Protein AF-A0A284QXI8-F1 (afdb_monomer)

Structure (mmCIF, N/CA/C/O backbone):
data_AF-A0A284QXI8-F1
#
_entry.id   AF-A0A284QXI8-F1
#
loop_
_atom_site.group_PDB
_atom_site.id
_atom_site.type_symbol
_atom_site.label_atom_id
_atom_site.label_alt_id
_atom_site.label_comp_id
_atom_site.label_asym_id
_atom_site.label_entity_id
_atom_site.label_seq_id
_atom_site.pdbx_PDB_ins_code
_atom_site.Cartn_x
_atom_site.Cartn_y
_atom_site.Cartn_z
_atom_site.occupancy
_atom_site.B_iso_or_equiv
_atom_site.auth_seq_id
_atom_site.auth_comp_id
_atom_site.auth_asym_id
_atom_site.auth_atom_id
_atom_site.pdbx_PDB_model_num
ATOM 1 N N . MET A 1 1 ? 24.553 -7.020 19.419 1.00 58.62 1 MET A N 1
ATOM 2 C CA . MET A 1 1 ? 23.946 -6.859 18.078 1.00 58.62 1 MET A CA 1
ATOM 3 C C . MET A 1 1 ? 22.760 -5.910 18.165 1.00 58.62 1 MET A C 1
ATOM 5 O O . MET A 1 1 ? 21.900 -6.117 19.014 1.00 58.62 1 MET A O 1
ATOM 9 N N . ASN A 1 2 ? 22.716 -4.858 17.342 1.00 70.25 2 ASN A N 1
ATOM 10 C CA . ASN A 1 2 ? 21.602 -3.908 17.341 1.00 70.25 2 ASN A CA 1
ATOM 11 C C . ASN A 1 2 ? 20.421 -4.473 16.530 1.00 70.25 2 ASN A C 1
ATOM 13 O O . ASN A 1 2 ? 20.428 -4.410 15.302 1.00 70.25 2 ASN A O 1
ATOM 17 N N . ARG A 1 3 ? 19.426 -5.030 17.232 1.00 69.50 3 ARG A N 1
ATOM 18 C CA . ARG A 1 3 ? 18.218 -5.683 16.684 1.00 69.50 3 ARG A CA 1
ATOM 19 C C . ARG A 1 3 ? 17.424 -4.845 15.670 1.00 69.50 3 ARG A C 1
ATOM 21 O O . ARG A 1 3 ? 16.735 -5.399 14.830 1.00 69.50 3 ARG A O 1
ATOM 28 N N . PHE A 1 4 ? 17.567 -3.523 15.707 1.00 69.88 4 PHE A N 1
ATOM 29 C CA . PHE A 1 4 ? 16.819 -2.593 14.855 1.00 69.88 4 PHE A CA 1
ATOM 30 C C . PHE A 1 4 ? 17.410 -2.398 13.452 1.00 69.88 4 PHE A C 1
ATOM 32 O O . PHE A 1 4 ? 16.798 -1.737 12.621 1.00 69.88 4 PHE A O 1
ATOM 39 N N . LYS A 1 5 ? 18.611 -2.925 13.174 1.00 78.38 5 LYS A N 1
ATOM 40 C CA . LYS A 1 5 ? 19.277 -2.719 11.875 1.00 78.38 5 LYS A CA 1
ATOM 41 C C . LYS A 1 5 ? 18.911 -3.781 10.829 1.00 78.38 5 LYS A C 1
ATOM 43 O O . LYS A 1 5 ? 19.251 -3.614 9.665 1.00 78.38 5 LYS A O 1
ATOM 48 N N . THR A 1 6 ? 18.260 -4.868 11.240 1.00 84.81 6 THR A N 1
ATOM 49 C CA . THR A 1 6 ? 18.022 -6.050 10.393 1.00 84.81 6 THR A CA 1
ATOM 50 C C . THR A 1 6 ? 16.577 -6.207 9.933 1.00 84.81 6 THR A C 1
ATOM 52 O O . THR A 1 6 ? 16.300 -7.103 9.143 1.00 84.81 6 THR A O 1
ATOM 55 N N . GLU A 1 7 ? 15.652 -5.377 10.414 1.00 80.19 7 GLU A N 1
ATOM 56 C CA . GLU A 1 7 ? 14.255 -5.463 9.988 1.00 80.19 7 GLU A CA 1
ATOM 57 C C . GLU A 1 7 ? 14.067 -4.907 8.566 1.00 80.19 7 GLU A C 1
ATOM 59 O O . GLU A 1 7 ? 14.711 -3.920 8.186 1.00 80.19 7 GLU A O 1
ATOM 64 N N . PRO A 1 8 ? 13.190 -5.530 7.759 1.00 85.62 8 PRO A N 1
ATOM 65 C CA . PRO A 1 8 ? 12.904 -5.060 6.413 1.00 85.62 8 PRO A CA 1
ATOM 66 C C . PRO A 1 8 ? 12.261 -3.668 6.450 1.00 85.62 8 PRO A C 1
ATOM 68 O O . PRO A 1 8 ? 11.329 -3.412 7.208 1.00 85.62 8 PRO A O 1
ATOM 71 N N . ARG A 1 9 ? 12.740 -2.763 5.585 1.00 85.06 9 ARG A N 1
ATOM 72 C CA . ARG A 1 9 ? 12.202 -1.394 5.467 1.00 85.06 9 ARG A CA 1
ATOM 73 C C . ARG A 1 9 ? 10.768 -1.372 4.934 1.00 85.06 9 ARG A C 1
ATOM 75 O O . ARG A 1 9 ? 9.991 -0.500 5.309 1.00 85.06 9 ARG A O 1
ATOM 82 N N . TYR A 1 10 ? 10.443 -2.316 4.058 1.00 89.69 10 TYR A N 1
ATOM 83 C CA . TYR A 1 10 ? 9.122 -2.474 3.471 1.00 89.69 10 TYR A CA 1
ATOM 84 C C . TYR A 1 10 ? 8.695 -3.922 3.638 1.00 89.69 10 TYR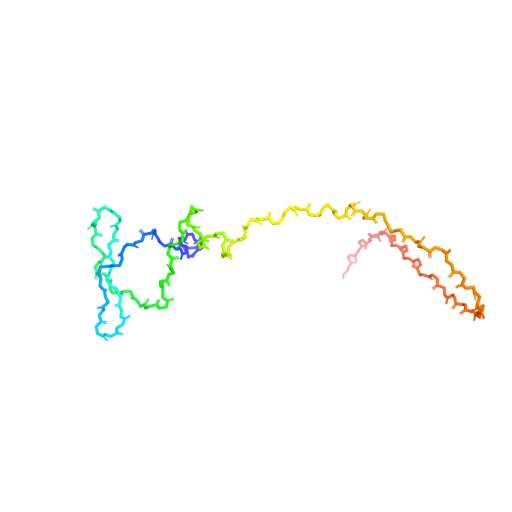 A C 1
ATOM 86 O O . TYR A 1 10 ? 9.452 -4.840 3.321 1.00 89.69 10 TYR A O 1
ATOM 94 N N . LEU A 1 11 ? 7.488 -4.104 4.159 1.00 88.81 11 LEU A N 1
ATOM 95 C CA . LEU A 1 11 ? 6.811 -5.391 4.133 1.00 88.81 11 LEU A CA 1
ATOM 96 C C . LEU A 1 11 ? 6.191 -5.580 2.749 1.00 88.81 11 LEU A C 1
ATOM 98 O O . LEU A 1 11 ? 6.076 -4.608 2.002 1.00 88.81 11 LEU A O 1
ATOM 102 N N . GLY A 1 12 ? 5.895 -6.834 2.407 1.00 85.19 12 GLY A N 1
ATOM 103 C CA . GLY A 1 12 ? 5.579 -7.276 1.051 1.00 85.19 12 GLY A CA 1
ATOM 104 C C . GLY A 1 12 ? 4.494 -6.470 0.323 1.00 85.19 12 GLY A C 1
ATOM 105 O O . GLY A 1 12 ? 3.855 -5.583 0.886 1.00 85.19 12 GLY A O 1
ATOM 106 N N . PRO A 1 13 ? 4.269 -6.764 -0.964 1.00 91.94 13 PRO A N 1
ATOM 107 C CA . PRO A 1 13 ? 3.124 -6.201 -1.659 1.00 91.94 13 PRO A CA 1
ATOM 108 C C . PRO A 1 13 ? 1.835 -6.644 -0.954 1.00 91.94 13 PRO A C 1
ATOM 110 O O . PRO A 1 13 ? 1.614 -7.833 -0.739 1.00 91.94 13 PRO A O 1
ATOM 113 N N . TYR A 1 14 ? 0.996 -5.673 -0.607 1.00 95.56 14 TYR A N 1
ATOM 114 C CA . TYR A 1 14 ? -0.328 -5.894 -0.036 1.00 95.56 14 TYR A CA 1
ATOM 115 C C . TYR A 1 14 ? -1.391 -5.340 -0.975 1.00 95.56 14 TYR A C 1
ATOM 117 O O . TYR A 1 14 ? -1.167 -4.345 -1.669 1.00 95.56 14 TYR A O 1
ATOM 125 N N . GLU A 1 15 ? -2.572 -5.938 -0.931 1.00 95.81 15 GLU A N 1
ATOM 126 C CA . GLU A 1 15 ? -3.761 -5.401 -1.572 1.00 95.81 15 GLU A CA 1
ATOM 127 C C . GLU A 1 15 ? -4.554 -4.536 -0.585 1.00 95.81 15 GLU A C 1
ATOM 129 O O . GLU A 1 15 ? -4.696 -4.857 0.599 1.00 95.81 15 GLU A O 1
ATOM 134 N N . VAL A 1 16 ? -5.078 -3.410 -1.071 1.00 95.88 16 VAL A N 1
ATOM 135 C CA . VAL A 1 16 ? -5.931 -2.521 -0.282 1.00 95.88 16 VAL A CA 1
ATOM 136 C C . VAL A 1 16 ? -7.371 -3.018 -0.347 1.00 95.88 16 VAL A C 1
ATOM 138 O O . VAL A 1 16 ? -8.029 -2.882 -1.371 1.00 95.88 16 VAL A O 1
ATOM 141 N N . VAL A 1 17 ? -7.890 -3.507 0.778 1.00 96.25 17 VAL A N 1
ATOM 142 C CA . VAL A 1 17 ? -9.281 -3.977 0.881 1.00 96.25 17 VAL A CA 1
ATOM 143 C C . VAL A 1 17 ? -10.248 -2.798 0.936 1.00 96.25 17 VAL A C 1
ATOM 145 O O . VAL A 1 17 ? -11.260 -2.764 0.243 1.00 96.25 17 VAL A O 1
ATOM 148 N N . ARG A 1 18 ? -9.963 -1.817 1.803 1.00 96.12 18 ARG A N 1
ATOM 149 C CA . ARG A 1 18 ? -10.783 -0.605 1.947 1.00 96.12 18 ARG A CA 1
ATOM 150 C C . ARG A 1 18 ? -10.057 0.507 2.689 1.00 96.12 18 ARG A C 1
ATOM 152 O O . ARG A 1 18 ? -9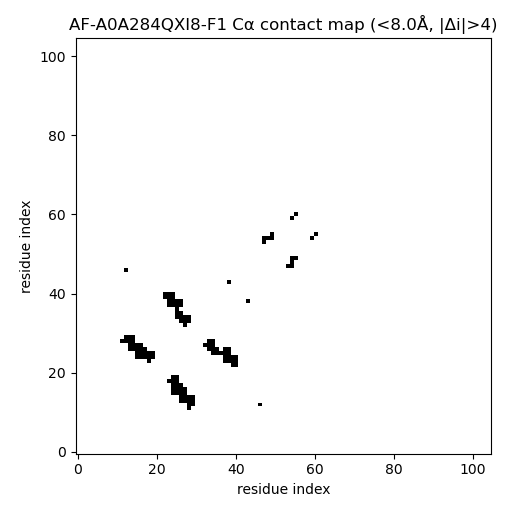.177 0.256 3.515 1.00 96.12 18 ARG A O 1
ATOM 159 N N . LYS A 1 19 ? -10.531 1.733 2.472 1.00 96.94 19 LYS A N 1
ATOM 160 C CA . LYS A 1 19 ? -10.186 2.918 3.262 1.00 96.94 19 LYS A CA 1
ATOM 161 C C . LYS A 1 19 ? -11.235 3.146 4.357 1.00 96.94 19 LYS A C 1
ATOM 163 O O . LYS A 1 19 ? -12.430 2.973 4.125 1.00 96.94 19 LYS A O 1
ATOM 168 N N . THR A 1 20 ? -10.803 3.483 5.567 1.00 95.69 20 THR A N 1
ATOM 169 C CA . THR A 1 20 ? -11.690 3.878 6.669 1.00 95.69 20 THR A CA 1
ATOM 170 C C . THR A 1 20 ? -12.118 5.338 6.508 1.00 95.69 20 THR A C 1
ATOM 172 O O . THR A 1 20 ? -11.469 6.101 5.793 1.00 95.69 20 THR A O 1
ATOM 175 N N . ALA A 1 21 ? -13.185 5.754 7.199 1.00 95.44 21 ALA A N 1
ATOM 176 C CA . ALA A 1 21 ? -13.628 7.154 7.198 1.00 95.44 21 ALA A CA 1
ATOM 177 C C . ALA A 1 21 ? -12.533 8.123 7.692 1.00 95.44 21 ALA A C 1
ATOM 179 O O . ALA A 1 21 ? -12.433 9.245 7.215 1.00 95.44 21 ALA A O 1
ATOM 180 N N . GLU A 1 22 ? -11.666 7.653 8.590 1.00 94.50 22 GLU A N 1
ATOM 181 C CA . GLU A 1 22 ? -10.517 8.396 9.123 1.00 94.50 22 GLU A CA 1
ATOM 182 C C . GLU A 1 22 ? -9.304 8.411 8.167 1.00 94.50 22 GLU A C 1
ATOM 184 O O . GLU A 1 22 ? -8.294 9.058 8.419 1.00 94.50 22 GLU A O 1
ATOM 189 N N . GLY A 1 23 ? -9.378 7.692 7.043 1.00 94.25 23 GLY A N 1
ATOM 190 C CA . GLY A 1 23 ? -8.333 7.679 6.021 1.00 94.25 23 GLY A CA 1
ATOM 191 C C . GLY A 1 23 ? -7.211 6.662 6.233 1.00 94.25 23 GLY A C 1
ATOM 192 O O . GLY A 1 23 ? -6.231 6.683 5.486 1.00 94.25 23 GLY A O 1
ATOM 193 N N . ALA A 1 24 ? -7.360 5.749 7.193 1.00 96.81 24 ALA A N 1
ATOM 194 C CA . ALA A 1 24 ? -6.508 4.571 7.309 1.00 96.81 24 ALA A CA 1
ATOM 195 C C . ALA A 1 24 ? -6.931 3.484 6.307 1.00 96.81 24 ALA A C 1
ATOM 197 O O . ALA A 1 24 ? -8.049 3.490 5.796 1.00 96.81 24 ALA A O 1
ATOM 198 N N . TYR A 1 25 ? -6.058 2.519 6.053 1.00 97.00 25 TYR A N 1
ATOM 199 C CA . TYR A 1 25 ? -6.293 1.428 5.114 1.00 97.00 25 TYR A CA 1
ATOM 200 C C . TYR A 1 25 ? -6.304 0.079 5.825 1.00 97.00 25 TYR A C 1
ATOM 202 O O . TYR A 1 25 ? -5.529 -0.159 6.754 1.00 97.00 25 TYR A O 1
ATOM 210 N N . LYS A 1 26 ? -7.196 -0.803 5.375 1.00 96.38 26 LYS A N 1
ATOM 211 C CA . LYS A 1 26 ? -7.164 -2.234 5.681 1.00 96.38 26 LYS A CA 1
ATOM 212 C C . LYS A 1 26 ? -6.527 -2.963 4.510 1.00 96.38 26 LYS A C 1
ATOM 214 O O . LYS A 1 26 ? -6.883 -2.690 3.364 1.00 96.38 26 LYS A O 1
ATOM 219 N N . LEU A 1 27 ? -5.590 -3.848 4.822 1.00 96.50 27 LEU A N 1
ATOM 220 C CA . LEU A 1 27 ? -4.782 -4.561 3.845 1.00 96.50 27 LEU A CA 1
ATOM 221 C C . LEU A 1 27 ? -5.022 -6.065 3.938 1.00 96.50 27 LEU A C 1
ATOM 223 O O . LEU A 1 27 ? -5.430 -6.564 4.988 1.00 96.50 27 LEU A O 1
ATOM 227 N N . GLN A 1 28 ? -4.708 -6.765 2.859 1.00 96.88 28 GLN A N 1
ATOM 228 C CA . GLN A 1 28 ? -4.563 -8.214 2.833 1.00 96.88 28 GLN A CA 1
ATOM 229 C C . GLN A 1 28 ? -3.313 -8.598 2.042 1.00 96.88 28 GLN A C 1
ATOM 231 O O . GLN A 1 28 ? -2.860 -7.844 1.176 1.00 96.88 28 GLN A O 1
ATOM 236 N N . GLU A 1 29 ? -2.730 -9.742 2.372 1.00 95.50 29 GLU A N 1
ATOM 237 C CA . GLU A 1 29 ? -1.707 -10.379 1.550 1.00 95.50 29 GLU A CA 1
ATOM 238 C C . GLU A 1 29 ? -2.310 -10.864 0.226 1.00 95.50 29 GLU A C 1
ATOM 240 O O . GLU A 1 29 ? -3.528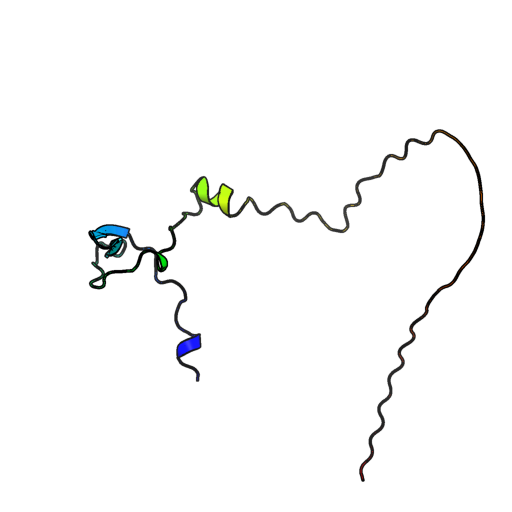 -10.954 0.064 1.00 95.50 29 GLU A O 1
ATOM 245 N N . LEU A 1 30 ? -1.450 -11.163 -0.749 1.00 94.06 30 LEU A N 1
ATOM 246 C CA . LEU A 1 30 ? -1.882 -11.563 -2.093 1.00 94.06 30 LEU A CA 1
ATOM 247 C C . LEU A 1 3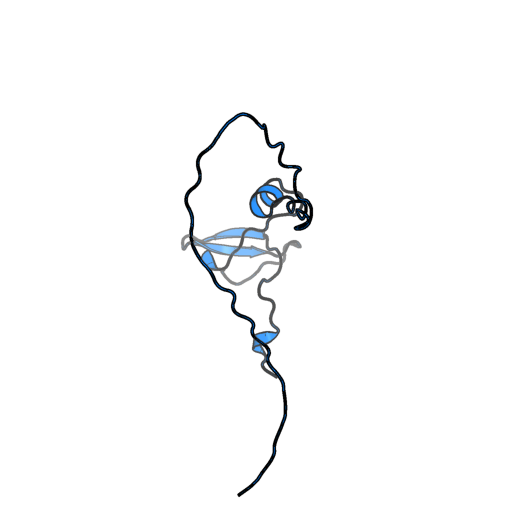0 ? -2.585 -12.931 -2.132 1.00 94.06 30 LEU A C 1
ATOM 249 O O . LEU A 1 30 ? -3.243 -13.249 -3.117 1.00 94.06 30 LEU A O 1
ATOM 253 N N . ASP A 1 31 ? -2.446 -13.736 -1.081 1.00 94.75 31 ASP A N 1
ATOM 254 C CA . ASP A 1 31 ? -3.175 -14.993 -0.887 1.00 94.75 31 ASP A CA 1
ATOM 255 C C . ASP A 1 31 ? -4.553 -14.796 -0.220 1.00 94.75 31 ASP A C 1
ATOM 257 O O . ASP A 1 31 ? -5.305 -15.756 -0.052 1.00 94.75 31 ASP A O 1
ATOM 261 N N . GLY A 1 32 ? -4.900 -13.554 0.136 1.00 94.31 32 GLY A N 1
ATOM 262 C CA . GLY A 1 32 ? -6.144 -13.190 0.807 1.00 94.31 32 GLY A CA 1
ATOM 263 C C . GLY A 1 32 ? -6.064 -13.178 2.335 1.00 94.31 32 GLY A C 1
ATOM 264 O O . GLY A 1 32 ? -7.073 -12.892 2.981 1.00 94.31 32 GLY A O 1
ATOM 265 N N . ALA A 1 33 ? -4.904 -13.449 2.947 1.00 95.25 33 ALA A N 1
ATOM 266 C CA . ALA A 1 33 ? -4.759 -13.343 4.395 1.00 95.25 33 ALA A CA 1
ATOM 267 C C . ALA A 1 33 ? -4.894 -11.879 4.854 1.00 95.25 33 ALA A C 1
ATOM 269 O O . ALA A 1 33 ? -4.131 -10.997 4.456 1.00 95.25 33 ALA A O 1
ATOM 270 N N . THR A 1 34 ? -5.880 -11.589 5.704 1.00 93.00 34 THR A N 1
ATOM 271 C CA . THR A 1 34 ? -6.145 -10.221 6.172 1.00 93.00 34 THR A CA 1
ATOM 272 C C . THR A 1 34 ? -5.112 -9.720 7.174 1.00 93.00 34 THR A C 1
ATOM 274 O O . THR A 1 34 ? -4.733 -10.416 8.112 1.00 93.00 34 THR A O 1
ATOM 277 N N . PHE A 1 35 ? -4.732 -8.450 7.032 1.00 91.75 35 PHE A N 1
ATOM 278 C CA . PHE A 1 35 ? -3.903 -7.744 7.999 1.00 91.75 35 PHE A CA 1
ATOM 279 C C . PHE A 1 35 ? -4.786 -7.033 9.034 1.00 91.75 35 PHE A C 1
ATOM 281 O O . PHE A 1 35 ? -5.483 -6.061 8.727 1.00 91.75 35 PHE A O 1
ATOM 288 N N . ASP A 1 36 ? -4.741 -7.482 10.289 1.00 90.88 36 ASP A N 1
ATOM 289 C CA . ASP A 1 36 ? -5.667 -7.010 11.330 1.00 90.88 36 ASP A CA 1
ATOM 290 C C . ASP A 1 36 ? -5.532 -5.510 11.647 1.00 90.88 36 ASP A C 1
ATOM 292 O O . ASP A 1 36 ? -6.500 -4.820 12.001 1.00 90.88 36 ASP A O 1
ATOM 296 N N . LYS A 1 37 ? -4.330 -4.951 11.486 1.00 92.06 37 LYS A N 1
ATOM 297 C CA . LYS A 1 37 ? -4.026 -3.564 11.865 1.00 92.06 37 LYS A CA 1
ATOM 298 C C . LYS A 1 37 ? -4.446 -2.578 10.775 1.00 92.06 37 LYS A C 1
ATOM 300 O O . LYS A 1 37 ? -4.308 -2.827 9.584 1.00 92.06 37 LYS A O 1
ATOM 305 N N . SER A 1 38 ? -4.943 -1.416 11.194 1.00 93.88 38 SER A N 1
ATOM 306 C CA . SER A 1 38 ? -5.180 -0.294 10.278 1.00 93.88 38 SER A CA 1
ATOM 307 C C . SER A 1 38 ? -3.864 0.420 9.974 1.00 93.88 38 SER A C 1
ATOM 309 O O . SER A 1 38 ? -3.127 0.770 10.897 1.00 93.88 38 SER A O 1
ATOM 311 N N . ILE A 1 39 ? -3.579 0.665 8.697 1.00 95.50 39 ILE A N 1
ATOM 312 C CA . ILE A 1 39 ? -2.343 1.312 8.251 1.00 95.50 39 ILE A CA 1
ATOM 313 C C . ILE A 1 39 ? -2.618 2.766 7.877 1.00 95.50 39 ILE A C 1
ATOM 315 O O . ILE A 1 39 ? -3.525 3.065 7.104 1.00 95.50 39 ILE A O 1
ATOM 319 N N . ALA A 1 40 ? -1.836 3.688 8.434 1.00 95.56 40 ALA A N 1
ATOM 320 C CA . ALA A 1 40 ? -1.938 5.102 8.088 1.00 95.56 40 ALA A CA 1
ATOM 321 C C . ALA A 1 40 ? -1.494 5.346 6.636 1.00 95.56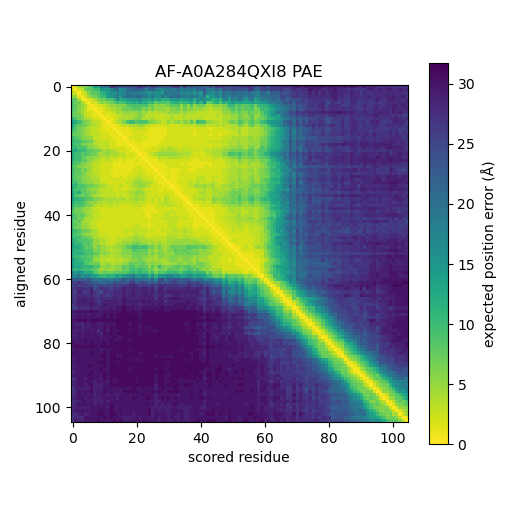 40 ALA A C 1
ATOM 323 O O . ALA A 1 40 ? -0.523 4.743 6.183 1.00 95.56 40 ALA A O 1
ATOM 324 N N . ALA A 1 41 ? -2.152 6.276 5.940 1.00 95.31 41 ALA A N 1
ATOM 325 C CA . ALA A 1 41 ? -1.892 6.568 4.529 1.00 95.31 41 ALA A CA 1
ATOM 326 C C . ALA A 1 41 ? -0.410 6.850 4.214 1.00 95.31 41 ALA A C 1
ATOM 328 O O . ALA A 1 41 ? 0.115 6.329 3.239 1.00 95.31 41 ALA A O 1
ATOM 329 N N . PHE A 1 42 ? 0.288 7.599 5.074 1.00 94.25 42 PHE A N 1
ATOM 330 C CA . PHE A 1 42 ? 1.700 7.960 4.875 1.00 94.25 42 PHE A CA 1
ATOM 331 C C . PHE A 1 42 ? 2.686 6.785 5.025 1.00 94.25 42 PHE A C 1
ATOM 333 O O . PHE A 1 42 ? 3.875 6.952 4.770 1.00 94.25 42 PHE A O 1
ATOM 340 N N . ARG A 1 43 ? 2.223 5.610 5.477 1.00 93.25 43 ARG A N 1
ATOM 341 C CA . ARG A 1 43 ? 3.036 4.386 5.575 1.00 93.25 43 ARG A CA 1
ATOM 342 C C . ARG A 1 43 ? 2.930 3.502 4.332 1.00 93.25 43 ARG A C 1
ATOM 344 O O . ARG A 1 43 ? 3.664 2.523 4.241 1.00 93.25 43 ARG A O 1
ATOM 351 N N . LEU A 1 44 ? 2.015 3.811 3.412 1.00 93.75 44 LEU A N 1
ATOM 352 C CA . LEU A 1 44 ? 1.826 3.049 2.184 1.00 93.75 44 LEU A CA 1
ATOM 353 C C . LEU A 1 44 ? 2.623 3.666 1.044 1.00 93.75 44 LEU A C 1
ATOM 355 O O . LEU A 1 44 ? 2.568 4.872 0.813 1.00 93.75 44 LEU A O 1
ATOM 359 N N . LEU A 1 45 ? 3.307 2.806 0.299 1.00 92.88 45 LEU A N 1
ATOM 360 C CA . LEU A 1 45 ? 3.878 3.141 -0.996 1.00 92.88 45 LEU A CA 1
ATOM 361 C C . LEU A 1 45 ? 3.111 2.374 -2.077 1.00 92.88 45 LEU A C 1
ATOM 363 O O . LEU A 1 45 ? 2.868 1.179 -1.891 1.00 92.88 45 LEU A O 1
ATOM 367 N N . PRO A 1 46 ? 2.727 3.023 -3.192 1.00 92.19 46 PRO A N 1
ATOM 368 C CA . PRO A 1 46 ? 2.142 2.325 -4.327 1.00 92.19 46 PRO A CA 1
ATOM 369 C C . PRO A 1 46 ? 3.086 1.238 -4.842 1.00 92.19 46 PRO A C 1
ATOM 371 O O . PRO A 1 46 ? 4.283 1.472 -5.026 1.00 92.19 46 PRO A O 1
ATOM 374 N N . TYR A 1 47 ? 2.543 0.050 -5.093 1.00 91.88 47 TYR A N 1
ATOM 375 C CA . TYR A 1 47 ? 3.302 -1.026 -5.710 1.00 91.88 47 TYR A CA 1
ATOM 376 C C . TYR A 1 47 ? 3.298 -0.855 -7.231 1.00 91.88 47 TYR A C 1
ATOM 378 O O . TYR A 1 47 ? 2.262 -0.999 -7.877 1.00 91.88 47 TYR A O 1
ATOM 386 N N . VAL A 1 48 ? 4.463 -0.551 -7.805 1.00 91.38 48 VAL A N 1
ATOM 387 C CA . VAL A 1 48 ? 4.640 -0.384 -9.253 1.00 91.38 48 VAL A CA 1
ATOM 388 C C . VAL A 1 48 ? 5.273 -1.651 -9.825 1.00 91.38 48 VAL A C 1
ATOM 390 O O . VAL A 1 48 ? 6.416 -1.989 -9.511 1.00 91.38 48 VAL A O 1
ATOM 393 N N . THR A 1 49 ? 4.534 -2.376 -10.666 1.00 90.38 49 THR A N 1
ATOM 394 C CA . THR A 1 49 ? 5.031 -3.606 -11.300 1.00 90.38 49 THR A CA 1
ATOM 395 C C . THR A 1 49 ? 6.047 -3.277 -12.391 1.00 90.38 49 THR A C 1
ATOM 397 O O . THR A 1 49 ? 5.877 -2.311 -13.129 1.00 90.38 49 THR A O 1
ATOM 400 N N . ARG A 1 50 ? 7.079 -4.115 -12.554 1.00 89.44 50 ARG A N 1
ATOM 401 C CA . ARG A 1 50 ? 8.186 -3.875 -13.505 1.00 89.44 50 ARG A CA 1
ATOM 402 C C . ARG A 1 50 ? 7.760 -3.739 -14.972 1.00 89.44 50 ARG A C 1
ATOM 404 O O . ARG A 1 50 ? 8.448 -3.075 -15.730 1.00 89.44 50 ARG A O 1
ATOM 411 N N . GLY A 1 51 ? 6.654 -4.372 -15.365 1.00 89.44 51 GLY A N 1
ATOM 412 C CA . GLY A 1 51 ? 6.115 -4.298 -16.728 1.00 89.44 51 GLY A CA 1
ATOM 413 C C . GLY A 1 51 ? 5.077 -3.194 -16.935 1.00 89.44 51 GLY A C 1
ATOM 414 O O . GLY A 1 51 ? 4.579 -3.034 -18.045 1.00 89.44 51 GLY A O 1
ATOM 415 N N . SER A 1 52 ? 4.707 -2.453 -15.885 1.00 90.06 52 SER A N 1
ATOM 416 C CA . SER A 1 52 ? 3.750 -1.358 -16.036 1.00 90.06 52 SER A CA 1
ATOM 417 C C . SER A 1 52 ? 4.390 -0.180 -16.780 1.00 90.06 52 SER A C 1
ATOM 419 O O . SER A 1 52 ? 5.561 0.128 -16.553 1.00 90.06 52 SER A O 1
ATOM 421 N N . PRO A 1 53 ? 3.628 0.555 -17.609 1.00 89.75 53 PRO A N 1
ATOM 422 C CA . PRO A 1 53 ? 4.106 1.807 -18.191 1.00 89.75 53 PRO A CA 1
ATOM 423 C C . PRO A 1 53 ? 4.571 2.814 -17.129 1.00 89.75 53 PRO A C 1
ATOM 425 O O . PRO A 1 53 ? 5.479 3.600 -17.383 1.00 89.75 53 PRO A O 1
ATOM 428 N N . GLU A 1 54 ? 3.971 2.789 -15.933 1.00 90.69 54 GLU A N 1
ATOM 429 C CA . GLU A 1 54 ? 4.376 3.643 -14.812 1.00 90.69 54 GLU A CA 1
ATOM 430 C C . GLU A 1 54 ? 5.794 3.353 -14.323 1.00 90.69 54 GLU A C 1
ATOM 432 O O . GLU A 1 54 ? 6.512 4.286 -13.974 1.00 90.69 54 GLU A O 1
ATOM 437 N N . PHE A 1 55 ? 6.238 2.095 -14.366 1.00 90.75 55 PHE A N 1
ATOM 438 C CA . PHE A 1 55 ? 7.605 1.736 -14.000 1.00 90.75 55 PHE A CA 1
ATOM 439 C C . PHE A 1 55 ? 8.631 2.449 -14.883 1.00 90.75 55 PHE A C 1
ATOM 441 O O . PHE A 1 55 ? 9.548 3.083 -14.372 1.00 90.75 55 PHE A O 1
ATOM 448 N N . TYR A 1 56 ? 8.453 2.419 -16.204 1.00 87.75 56 TYR A N 1
ATOM 449 C CA . TYR A 1 56 ? 9.378 3.074 -17.134 1.00 87.75 56 TYR A CA 1
ATOM 450 C C . TYR A 1 56 ? 9.343 4.600 -17.027 1.00 87.75 56 TYR A C 1
ATOM 452 O O . TYR A 1 56 ? 10.374 5.246 -17.190 1.00 87.75 56 TYR A O 1
ATOM 460 N N . LYS A 1 57 ? 8.182 5.176 -16.691 1.00 88.69 57 LYS A N 1
ATOM 461 C CA . LYS A 1 57 ? 8.061 6.613 -16.408 1.00 88.69 57 LYS A CA 1
ATOM 462 C C . LYS A 1 57 ? 8.808 7.015 -15.137 1.00 88.69 57 LYS A C 1
ATOM 464 O O . LYS A 1 57 ? 9.423 8.073 -15.111 1.00 88.69 57 LYS A O 1
ATOM 469 N N . LEU A 1 58 ? 8.723 6.198 -14.087 1.00 88.12 58 LEU A N 1
A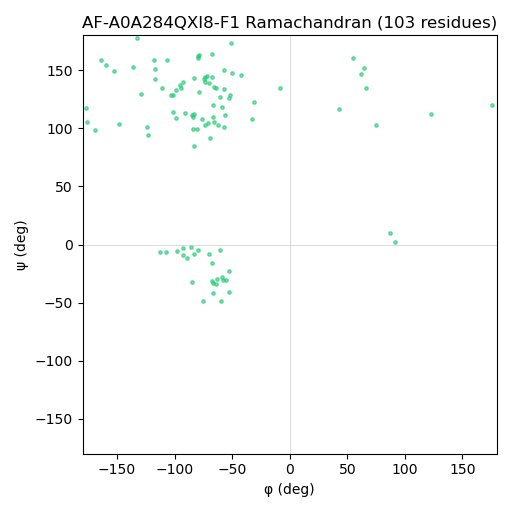TOM 4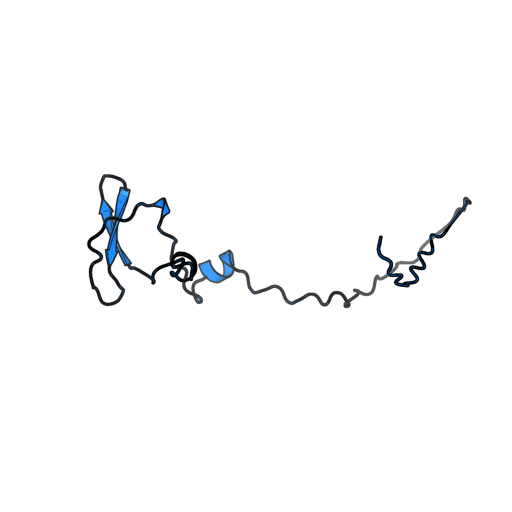70 C CA . LEU A 1 58 ? 9.257 6.538 -12.768 1.00 88.12 58 LEU A CA 1
ATOM 471 C C . LEU A 1 58 ? 10.748 6.206 -12.622 1.00 88.12 58 LEU A C 1
ATOM 473 O O . LEU A 1 58 ? 11.459 6.897 -11.900 1.00 88.12 58 LEU A O 1
ATOM 477 N N . PHE A 1 59 ? 11.216 5.150 -13.291 1.00 83.12 59 PHE A N 1
ATOM 478 C CA . PHE A 1 59 ? 12.575 4.626 -13.126 1.00 83.12 59 PHE A CA 1
ATOM 479 C C . PHE A 1 59 ? 13.467 4.793 -14.360 1.00 83.12 59 PHE A C 1
ATOM 481 O O . PHE A 1 59 ? 14.662 4.521 -14.262 1.00 83.12 59 PHE A O 1
ATOM 488 N N . GLY A 1 60 ? 12.915 5.257 -15.486 1.00 76.38 60 GLY A N 1
ATOM 489 C CA . GLY A 1 60 ? 13.619 5.359 -16.761 1.00 76.38 60 GLY A CA 1
ATOM 490 C C . GLY A 1 60 ? 14.040 3.993 -17.316 1.00 76.38 60 GLY A C 1
ATOM 491 O O . GLY A 1 60 ? 14.317 3.032 -16.596 1.00 76.38 60 GLY A O 1
ATOM 492 N N . THR A 1 61 ? 14.150 3.879 -18.634 1.00 69.12 61 THR A N 1
ATOM 493 C CA . THR A 1 61 ? 15.185 3.001 -19.186 1.00 69.12 61 THR A CA 1
ATOM 494 C C . THR A 1 61 ? 16.493 3.664 -18.814 1.00 69.12 61 THR A C 1
ATOM 496 O O . THR A 1 61 ? 16.752 4.760 -19.298 1.00 69.12 61 THR A O 1
ATOM 499 N N . ARG A 1 62 ? 17.240 3.057 -17.883 1.00 60.53 62 ARG A N 1
ATOM 500 C CA . ARG A 1 62 ? 18.609 3.437 -17.518 1.00 60.53 62 ARG A CA 1
ATOM 501 C C . ARG A 1 62 ? 19.288 3.972 -18.775 1.00 60.53 62 ARG A C 1
ATOM 503 O O . ARG A 1 62 ? 19.478 3.194 -19.708 1.00 60.53 62 ARG A O 1
ATOM 510 N N . GLN A 1 63 ? 19.504 5.286 -18.820 1.00 57.31 63 GLN A N 1
ATOM 511 C CA . GLN A 1 63 ? 20.182 5.913 -19.938 1.00 57.31 63 GLN A CA 1
ATOM 512 C C . GLN A 1 63 ? 21.487 5.144 -20.090 1.00 57.31 63 GLN A C 1
ATOM 514 O O . GLN A 1 63 ? 22.166 4.859 -19.094 1.00 57.31 63 GLN A O 1
ATOM 519 N N . GLU A 1 64 ? 21.690 4.658 -21.310 1.00 59.19 64 GLU A N 1
ATOM 520 C CA . GLU A 1 64 ? 22.954 4.165 -21.823 1.00 59.19 64 GLU A CA 1
ATOM 521 C C . GLU A 1 64 ? 24.059 4.958 -21.135 1.00 59.19 64 GLU A C 1
ATOM 523 O O . GLU A 1 64 ? 23.978 6.183 -21.055 1.00 59.19 64 GLU A O 1
ATOM 528 N N . LEU A 1 65 ? 24.969 4.251 -20.466 1.00 57.00 65 LEU A N 1
ATOM 529 C CA . LEU A 1 65 ? 26.109 4.899 -19.844 1.00 57.00 65 LEU A CA 1
ATOM 530 C C . LEU A 1 65 ? 26.809 5.627 -20.988 1.00 57.00 65 LEU A C 1
ATOM 532 O O . LEU A 1 65 ? 27.456 4.960 -21.787 1.00 57.00 65 LEU A O 1
ATOM 536 N N . GLU A 1 66 ? 26.608 6.939 -21.110 1.00 57.19 66 GLU A N 1
ATOM 537 C CA . GLU A 1 66 ? 27.449 7.758 -21.968 1.00 57.19 66 GLU A CA 1
ATOM 538 C C . GLU A 1 66 ? 28.856 7.501 -21.450 1.00 57.19 66 GLU A C 1
ATOM 540 O O . GLU A 1 66 ? 29.159 7.767 -20.279 1.00 57.19 66 GLU A O 1
ATOM 545 N N . ASP A 1 67 ? 29.650 6.816 -22.271 1.00 61.88 67 ASP A N 1
ATOM 546 C CA . ASP A 1 67 ? 31.033 6.553 -21.949 1.00 61.88 67 ASP A CA 1
ATOM 547 C C . ASP A 1 67 ? 31.666 7.936 -21.765 1.00 61.88 67 ASP A C 1
ATOM 549 O O . ASP A 1 67 ? 31.664 8.728 -22.709 1.00 61.88 67 ASP A O 1
ATOM 553 N N . PRO A 1 68 ? 32.187 8.279 -20.573 1.00 61.66 68 PRO A N 1
ATOM 554 C CA . PRO A 1 68 ? 32.827 9.574 -20.365 1.00 61.66 68 PRO A CA 1
ATOM 555 C C . PRO A 1 68 ? 34.041 9.791 -21.287 1.00 61.66 68 PRO A C 1
ATOM 557 O O . PRO A 1 68 ? 34.629 10.870 -21.263 1.00 61.66 68 PRO A O 1
ATOM 560 N N . ASN A 1 69 ? 34.430 8.782 -22.075 1.00 62.38 69 ASN A N 1
ATOM 561 C CA . ASN A 1 69 ? 35.464 8.845 -23.095 1.00 62.38 69 ASN A CA 1
ATOM 562 C C . ASN A 1 69 ? 34.952 9.046 -24.536 1.00 62.38 69 ASN A C 1
ATOM 564 O O . ASN A 1 69 ? 35.776 9.206 -25.438 1.00 62.38 69 ASN A O 1
ATOM 568 N N . GLU A 1 70 ? 33.642 9.046 -24.797 1.00 54.97 70 GLU A N 1
ATOM 569 C CA . GLU A 1 70 ? 33.110 9.279 -26.144 1.00 54.97 70 GLU A CA 1
ATOM 570 C C . GLU A 1 70 ? 33.022 10.790 -26.408 1.00 54.97 70 GLU A C 1
ATOM 572 O O . GLU A 1 70 ? 32.026 11.462 -26.158 1.00 54.97 70 GLU A O 1
ATOM 577 N N . THR A 1 71 ? 34.142 11.362 -26.856 1.00 59.91 71 THR A N 1
ATOM 578 C CA . THR A 1 71 ? 34.174 12.746 -27.341 1.00 59.91 71 THR A CA 1
ATOM 579 C C . THR A 1 71 ? 33.546 12.779 -28.731 1.00 59.91 71 THR A C 1
ATOM 581 O O . THR A 1 71 ? 34.154 12.309 -29.692 1.00 59.91 71 THR A O 1
ATOM 584 N N . GLU A 1 72 ? 32.344 13.341 -28.848 1.00 56.28 72 GLU A N 1
ATOM 585 C CA . GLU A 1 72 ? 31.745 13.688 -30.141 1.00 56.28 72 GLU A CA 1
ATOM 586 C C . GLU A 1 72 ? 32.741 14.538 -30.956 1.00 56.28 72 GLU A C 1
ATOM 588 O O . GLU A 1 72 ? 33.282 15.520 -30.427 1.00 56.28 72 GLU A O 1
ATOM 593 N N . PRO A 1 73 ? 33.040 14.199 -32.225 1.00 49.00 73 PRO A N 1
ATOM 594 C CA . PRO A 1 73 ? 33.978 14.970 -33.025 1.00 49.00 73 PRO A CA 1
ATOM 595 C C . PRO A 1 73 ? 33.394 16.361 -33.284 1.00 49.00 73 PRO A C 1
ATOM 597 O O . PRO A 1 73 ? 32.494 16.543 -34.103 1.00 49.00 73 PRO A O 1
ATOM 600 N N . VAL A 1 74 ? 33.932 17.359 -32.584 1.00 49.56 74 VAL A N 1
ATOM 601 C CA . VAL A 1 74 ? 33.590 18.767 -32.780 1.00 49.56 74 VAL A CA 1
ATOM 602 C C . VAL A 1 74 ? 33.978 19.167 -34.205 1.00 49.56 74 VAL A C 1
ATOM 604 O O . VAL A 1 74 ? 35.155 19.395 -34.497 1.00 49.56 74 VAL A O 1
ATOM 607 N N . THR A 1 75 ? 32.997 19.259 -35.105 1.00 46.66 75 THR A N 1
ATOM 608 C CA . THR A 1 75 ? 33.194 19.826 -36.442 1.00 46.66 75 THR A CA 1
ATOM 609 C C . THR A 1 75 ? 33.426 21.327 -36.295 1.00 46.66 75 THR A C 1
ATOM 611 O O . THR A 1 75 ? 32.483 22.113 -36.232 1.00 46.66 75 THR A O 1
ATOM 614 N N . HIS A 1 76 ? 34.692 21.719 -36.181 1.00 43.81 76 HIS A N 1
ATOM 615 C CA . HIS A 1 76 ? 35.103 23.115 -36.219 1.00 43.81 76 HIS A CA 1
ATOM 616 C C . HIS A 1 76 ? 35.007 23.606 -37.667 1.00 43.81 76 HIS A C 1
ATOM 618 O O . HIS A 1 76 ? 35.847 23.277 -38.504 1.00 43.81 76 HIS A O 1
ATOM 624 N N . ASP A 1 77 ? 33.951 24.363 -37.963 1.00 49.25 77 ASP A N 1
ATOM 625 C CA . ASP A 1 77 ? 33.847 25.141 -39.194 1.00 49.25 77 ASP A CA 1
ATOM 626 C C . ASP A 1 77 ? 34.840 26.310 -39.102 1.00 49.25 77 ASP A C 1
ATOM 628 O O . ASP A 1 77 ? 34.673 27.250 -38.322 1.00 49.25 77 ASP A O 1
ATOM 632 N N . HIS A 1 78 ? 35.951 26.183 -39.823 1.00 52.00 78 HIS A N 1
ATOM 633 C CA . HIS A 1 78 ? 37.019 27.168 -39.854 1.00 52.00 78 HIS A CA 1
ATOM 634 C C . HIS A 1 78 ? 36.674 28.262 -40.863 1.00 52.00 78 HIS A C 1
ATOM 636 O O . HIS A 1 78 ? 36.936 28.091 -42.052 1.00 52.00 78 HIS A O 1
ATOM 642 N N . ASN A 1 79 ? 36.170 29.410 -40.399 1.00 39.12 79 ASN A N 1
ATOM 643 C CA . ASN A 1 79 ? 36.209 30.624 -41.211 1.00 39.12 79 ASN A CA 1
ATOM 644 C C . ASN A 1 79 ? 36.344 31.913 -40.374 1.00 39.12 79 ASN A C 1
ATOM 646 O O . ASN A 1 79 ? 35.372 32.392 -39.801 1.00 39.12 79 ASN A O 1
ATOM 650 N N . GLU A 1 80 ? 37.579 32.442 -40.400 1.00 44.62 80 GLU A N 1
ATOM 651 C CA . GLU A 1 80 ? 38.037 33.838 -40.211 1.00 44.62 80 GLU A CA 1
ATOM 652 C C . GLU A 1 80 ? 37.801 34.571 -38.869 1.00 44.62 80 GLU A C 1
ATOM 654 O O . GLU A 1 80 ? 36.765 34.442 -38.239 1.00 44.62 80 GLU A O 1
ATOM 659 N N . LEU A 1 81 ? 38.660 35.473 -38.373 1.00 39.25 81 LEU A N 1
ATOM 660 C CA . LEU A 1 81 ? 40.058 35.880 -38.604 1.00 39.25 81 LEU A CA 1
ATOM 661 C C . LEU A 1 81 ? 40.336 36.974 -37.535 1.00 39.25 81 LEU A C 1
ATOM 663 O O . LEU A 1 81 ? 39.724 38.029 -37.627 1.00 39.25 81 LEU A O 1
ATOM 667 N N . VAL A 1 82 ? 41.289 36.731 -36.612 1.00 40.72 82 VAL A N 1
ATOM 668 C CA . VAL A 1 82 ? 42.221 37.706 -35.958 1.00 40.72 82 VAL A CA 1
ATOM 669 C C . VAL A 1 82 ? 41.556 38.767 -35.025 1.00 40.72 82 VAL A C 1
ATOM 671 O O . VAL A 1 82 ? 40.512 39.316 -35.329 1.00 40.72 82 VAL A O 1
ATOM 674 N N . THR A 1 83 ? 42.032 39.083 -33.813 1.00 32.12 83 THR A N 1
ATOM 675 C CA . THR A 1 83 ? 43.353 39.612 -33.425 1.00 32.12 83 THR A CA 1
ATOM 676 C C . THR A 1 83 ? 43.755 39.232 -31.992 1.00 32.12 83 THR A C 1
ATOM 678 O O . THR A 1 83 ? 42.924 39.116 -31.097 1.00 32.12 83 THR A O 1
ATOM 681 N N . SER A 1 84 ? 45.069 39.106 -31.825 1.00 41.78 84 SER A N 1
ATOM 682 C CA . SER A 1 84 ? 45.891 39.064 -30.610 1.00 41.78 84 SER A CA 1
ATOM 683 C C . SER A 1 84 ? 45.527 40.074 -29.517 1.00 41.78 84 SER A C 1
ATOM 685 O O . SER A 1 84 ? 45.215 41.206 -29.862 1.00 41.78 84 SER A O 1
ATOM 687 N N . ASP A 1 85 ? 45.687 39.673 -28.249 1.00 45.47 85 ASP A N 1
ATOM 688 C CA . ASP A 1 85 ? 46.428 40.419 -27.217 1.00 45.47 85 ASP A CA 1
ATOM 689 C C . ASP A 1 85 ? 46.839 39.473 -26.063 1.00 45.47 85 ASP A C 1
ATOM 691 O O . ASP A 1 85 ? 46.274 38.399 -25.867 1.00 45.47 85 ASP A O 1
ATOM 695 N N . GLU A 1 86 ? 47.912 39.859 -25.386 1.00 47.91 86 GLU A N 1
ATOM 696 C CA . GLU A 1 86 ? 48.944 39.061 -24.718 1.00 47.91 86 GLU A CA 1
ATOM 697 C C . GLU A 1 86 ? 48.822 39.095 -23.172 1.00 47.91 86 GLU A C 1
ATOM 699 O O . GLU A 1 86 ? 48.247 40.035 -22.634 1.00 47.91 86 GLU A O 1
ATOM 704 N N . GLU A 1 87 ? 49.408 38.090 -22.492 1.00 44.38 87 GLU A N 1
ATOM 705 C CA . GLU A 1 87 ? 49.996 38.089 -21.119 1.00 44.38 87 GLU A CA 1
ATOM 706 C C . GLU A 1 87 ? 49.485 37.095 -20.035 1.00 44.38 87 GLU A C 1
ATOM 708 O O . GLU A 1 87 ? 48.418 37.249 -19.447 1.00 44.38 87 GLU A O 1
ATOM 713 N N . ASN A 1 88 ? 50.412 36.170 -19.709 1.00 39.16 88 ASN A N 1
ATOM 714 C CA . ASN A 1 88 ? 50.966 35.739 -18.400 1.00 39.16 88 ASN A CA 1
ATOM 715 C C . ASN A 1 88 ? 50.205 34.838 -17.381 1.00 39.16 88 ASN A C 1
ATOM 717 O O . ASN A 1 88 ? 49.400 35.327 -16.597 1.00 39.16 88 ASN A O 1
ATOM 721 N N . ASP A 1 89 ? 50.606 33.542 -17.365 1.00 47.19 89 ASP A N 1
ATOM 722 C CA . ASP A 1 89 ? 51.357 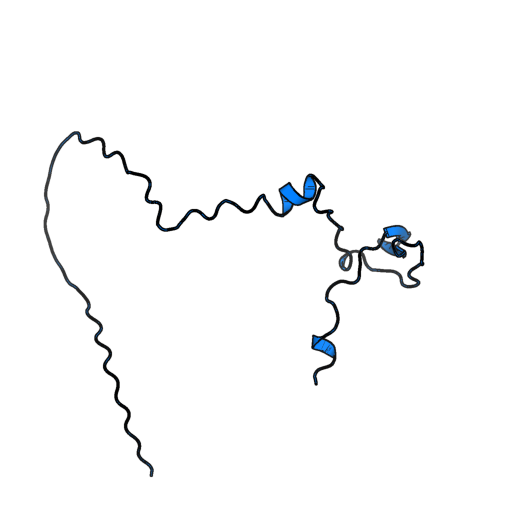32.755 -16.323 1.00 47.19 89 ASP A CA 1
ATOM 723 C C . ASP A 1 89 ? 50.849 32.672 -14.846 1.00 47.19 89 ASP A C 1
ATOM 725 O O . ASP A 1 89 ? 50.172 33.597 -14.404 1.00 47.19 89 ASP A O 1
ATOM 729 N N . PRO A 1 90 ? 51.246 31.703 -13.966 1.00 50.38 90 PRO A N 1
ATOM 730 C CA . PRO A 1 90 ? 51.913 30.393 -14.124 1.00 50.38 90 PRO A CA 1
ATOM 731 C C . PRO A 1 90 ? 51.270 29.212 -13.339 1.00 50.38 90 PRO A C 1
ATOM 733 O O . PRO A 1 90 ? 50.345 29.335 -12.538 1.00 50.38 90 PRO A O 1
ATOM 736 N N . GLU A 1 91 ? 51.878 28.050 -13.563 1.00 44.56 91 GLU A N 1
ATOM 737 C CA . GLU A 1 91 ? 51.683 26.699 -13.028 1.00 44.56 91 GLU A CA 1
ATOM 738 C C . GLU A 1 91 ? 51.789 26.544 -11.490 1.00 44.56 91 GLU A C 1
ATOM 740 O O . GLU A 1 91 ? 52.592 27.195 -10.817 1.00 44.56 91 GLU A O 1
ATOM 745 N N . HIS A 1 92 ? 51.057 25.573 -10.925 1.00 41.19 92 HIS A N 1
ATOM 746 C CA . HIS A 1 92 ? 51.312 25.058 -9.574 1.00 41.19 92 HIS A CA 1
ATOM 747 C C . HIS A 1 92 ? 51.530 23.539 -9.585 1.00 41.19 92 HIS A C 1
ATOM 749 O O . HIS A 1 92 ? 50.585 22.749 -9.611 1.00 41.19 92 HIS A O 1
ATOM 755 N N . GLU A 1 93 ? 52.802 23.141 -9.507 1.00 39.78 93 GLU A N 1
ATOM 756 C CA . GLU A 1 93 ? 53.236 21.805 -9.097 1.00 39.78 93 GLU A CA 1
ATOM 757 C C . GLU A 1 93 ? 52.878 21.551 -7.622 1.00 39.78 93 GLU A C 1
ATOM 759 O O . GLU A 1 93 ? 53.153 22.373 -6.748 1.00 39.78 93 GLU A O 1
ATOM 764 N N . THR A 1 94 ? 52.337 20.372 -7.305 1.00 42.31 94 THR A N 1
ATOM 765 C CA . THR A 1 94 ? 52.303 19.865 -5.922 1.00 42.31 94 THR A CA 1
ATOM 766 C C . THR A 1 94 ? 52.986 18.503 -5.847 1.00 42.31 94 THR A C 1
ATOM 768 O O . THR A 1 94 ? 52.389 17.455 -6.075 1.00 42.31 94 THR A O 1
ATOM 771 N N . THR A 1 95 ? 54.276 18.522 -5.502 1.00 42.88 95 THR A N 1
ATOM 772 C CA . THR A 1 95 ? 55.023 17.330 -5.082 1.00 42.88 95 THR A CA 1
ATOM 773 C C . THR A 1 95 ? 54.771 17.093 -3.594 1.00 42.88 95 THR A C 1
ATOM 775 O O . THR A 1 95 ? 55.264 17.839 -2.753 1.00 42.88 95 THR A O 1
ATOM 778 N N . ASN A 1 96 ? 54.033 16.035 -3.252 1.00 40.09 96 ASN A N 1
ATOM 779 C CA . ASN A 1 96 ? 53.963 15.520 -1.884 1.00 40.09 96 ASN A CA 1
ATOM 780 C C . ASN A 1 96 ? 54.915 14.323 -1.753 1.00 40.09 96 ASN A C 1
ATOM 782 O O . ASN A 1 96 ? 54.630 13.251 -2.283 1.00 40.09 96 ASN A O 1
ATOM 786 N N . GLN A 1 97 ? 56.030 14.495 -1.034 1.00 40.41 97 GLN A N 1
ATOM 787 C CA . GLN A 1 97 ? 56.869 13.387 -0.569 1.00 40.41 97 GLN A CA 1
ATOM 788 C C . GLN A 1 97 ? 56.616 13.088 0.914 1.00 40.41 97 GLN A C 1
ATOM 790 O O . GLN A 1 97 ? 56.633 13.961 1.778 1.00 40.41 97 GLN A O 1
ATOM 795 N N . THR A 1 98 ? 56.365 11.805 1.156 1.00 45.06 98 THR A N 1
ATOM 796 C CA . THR A 1 98 ? 56.237 11.081 2.423 1.00 45.06 98 THR A CA 1
ATOM 797 C C . THR A 1 98 ? 57.575 10.934 3.151 1.00 45.06 98 THR A C 1
ATOM 799 O O . THR A 1 98 ? 58.538 10.547 2.508 1.00 45.06 98 THR A O 1
ATOM 802 N N . GLN A 1 99 ? 57.603 11.092 4.483 1.00 47.16 99 GLN A N 1
ATOM 803 C CA . GLN A 1 99 ? 58.322 10.222 5.447 1.00 47.16 99 GLN A CA 1
ATOM 804 C C . GLN A 1 99 ? 57.986 10.720 6.874 1.00 47.16 99 GLN A C 1
ATOM 806 O O . GLN A 1 99 ? 58.260 11.865 7.208 1.00 47.16 99 GLN A O 1
ATOM 811 N N . ILE A 1 100 ? 57.137 10.030 7.642 1.00 46.41 100 ILE A N 1
ATOM 812 C CA . ILE A 1 100 ? 57.490 9.075 8.717 1.00 46.41 100 ILE A CA 1
ATOM 813 C C . ILE A 1 100 ? 58.639 9.560 9.616 1.00 46.41 100 ILE A C 1
ATOM 815 O O . ILE A 1 100 ? 59.780 9.654 9.175 1.00 46.41 100 ILE A O 1
ATOM 819 N N . GLY A 1 101 ? 58.335 9.756 10.900 1.00 40.31 101 GLY A N 1
ATOM 820 C CA . GLY A 1 101 ? 59.323 9.947 11.957 1.00 40.31 101 GLY A CA 1
ATOM 821 C C . GLY A 1 101 ? 58.673 9.889 13.335 1.00 40.31 101 GLY A C 1
ATOM 822 O O . GLY A 1 101 ? 58.088 10.868 13.788 1.00 40.31 101 GLY A O 1
ATOM 823 N N . ASP A 1 102 ? 58.765 8.721 13.968 1.00 44.81 102 ASP A N 1
ATOM 824 C CA . ASP A 1 102 ? 58.536 8.501 15.396 1.00 44.81 102 ASP A CA 1
ATOM 825 C C . ASP A 1 102 ? 59.323 9.501 16.258 1.00 44.81 102 ASP A C 1
ATOM 827 O O . ASP A 1 102 ? 60.465 9.819 15.925 1.00 44.81 102 ASP A O 1
ATOM 831 N N . SER A 1 103 ? 58.783 9.900 17.417 1.00 49.81 103 SER A N 1
ATOM 832 C CA . SER A 1 103 ? 59.473 9.760 18.717 1.00 49.81 103 SER A CA 1
ATOM 833 C C . SER A 1 103 ? 58.698 10.393 19.877 1.00 49.81 103 SER A C 1
ATOM 835 O O . SER A 1 103 ? 58.421 11.586 19.911 1.00 49.81 103 SER A O 1
ATOM 837 N N . GLN A 1 104 ? 58.384 9.509 20.821 1.00 46.47 104 GLN A N 1
ATOM 838 C CA . GLN A 1 104 ? 58.339 9.651 22.279 1.00 46.47 104 GLN A CA 1
ATOM 839 C C . GLN A 1 104 ? 58.893 10.962 22.884 1.00 46.47 104 GLN A C 1
ATOM 841 O O . GLN A 1 104 ? 60.035 11.326 22.604 1.00 46.47 104 GLN A O 1
ATOM 846 N N . ALA A 1 105 ? 58.147 11.541 23.832 1.00 45.28 105 ALA A N 1
ATOM 847 C CA . ALA A 1 105 ? 58.567 11.791 25.223 1.00 45.28 105 ALA A CA 1
ATOM 848 C C . ALA A 1 105 ? 57.365 12.264 26.057 1.00 45.28 105 ALA A C 1
ATOM 850 O O . ALA A 1 105 ? 56.639 13.164 25.579 1.00 45.28 105 ALA A O 1
#

pLDDT: mean 72.19, std 22.09, range [32.12, 97.0]

Solvent-accessible surface area (backbone atoms only — not comp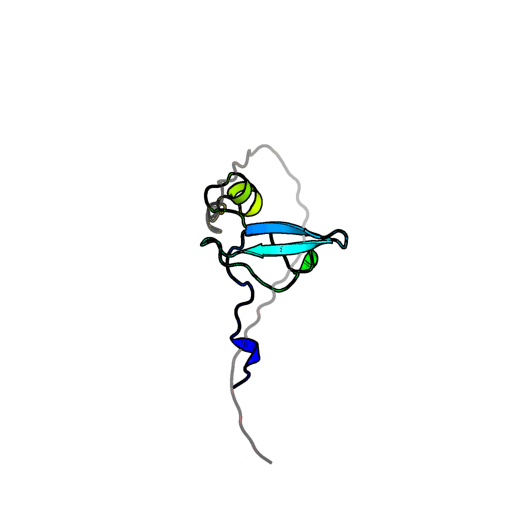arable to full-atom values): 7719 Å² total; per-residue (Å²): 132,74,76,83,76,75,64,76,93,67,77,77,83,63,44,80,75,46,72,47,97,89,53,29,33,36,38,20,40,87,88,63,54,72,45,91,64,75,41,54,58,91,78,63,74,87,86,72,51,85,86,40,74,64,32,47,72,74,64,47,74,74,71,75,79,74,56,94,79,72,74,75,83,79,80,75,81,88,76,88,78,90,82,89,88,88,89,82,88,85,88,83,89,82,86,86,82,86,79,90,81,88,80,90,134

Secondary structure (DSSP, 8-state):
--GGGSS-SSPPP-EEEEE-TTS-EEEE-TTS-EEEEEEPGGG------TTSHHHHHHH-S------TT------------------------------------

Radius of gyration: 31.14 Å; Cα contacts (8 Å, |Δi|>4): 61; chains: 1; bounding box: 73×55×66 Å

Foldseek 3Di:
DPPVPPDDPDDDDWDFPDADPVGWTWTADPVRHTDPDTHHPVSDDDDDDCPDPVNCVVPNPPPDPPPPPPDDPPPPPDDDDDDDDDDDDDDDDDDDDDDDDDDDD

Mean predicted aligned error: 18.27 Å

Organism: Armillaria ostoyae (NCBI:txid47428)

Sequence (105 aa):
MNRFKTEPRYLGPYEVVRKTAEGAYKLQELDGATFDKSIAAFRLLPYVTRGSPEFYKLFGTRQELEDPNETEPVTHDHNELVTSDEENDPEHETTNQTQIGDSQA